Protein AF-A0A919A7I0-F1 (afdb_monomer_lite)

Organism: NCBI:txid66376

Secondary structure (DSSP, 8-state):
---STTHHHHHHHHHHHHHHHHHHTTS-GGGG-PPPPPGGGS------HHHHHHHHHHHHHHHTT-PPPGGGHHHHHHHHTS-HHHHHHHHHHHHH--

pLDDT: mean 77.0, std 17.81, range [41.16, 95.62]

Structure (mmCIF, N/CA/C/O backbone):
data_AF-A0A919A7I0-F1
#
_entry.id   AF-A0A919A7I0-F1
#
loop_
_atom_site.group_PDB
_atom_site.id
_atom_site.type_symbol
_atom_site.label_atom_id
_atom_site.label_alt_id
_atom_site.label_comp_id
_atom_site.label_asym_id
_atom_site.label_entity_id
_atom_site.label_seq_id
_atom_site.pdbx_PDB_ins_code
_atom_site.Cartn_x
_atom_site.Cartn_y
_atom_site.Cartn_z
_atom_site.occupancy
_atom_site.B_iso_or_equiv
_atom_site.auth_seq_id
_atom_site.auth_comp_id
_atom_site.auth_asym_id
_atom_site.auth_atom_id
_atom_site.pdbx_PDB_model_num
ATOM 1 N N . MET A 1 1 ? 47.741 36.440 2.922 1.00 41.16 1 MET A N 1
ATOM 2 C CA . MET A 1 1 ? 47.002 36.667 1.660 1.00 41.16 1 MET A CA 1
ATOM 3 C C . MET A 1 1 ? 46.632 35.323 1.060 1.00 41.16 1 MET A C 1
ATOM 5 O O . MET A 1 1 ? 47.500 34.572 0.640 1.00 41.16 1 MET A O 1
ATOM 9 N N . ARG A 1 2 ? 45.345 34.988 1.165 1.00 53.25 2 ARG A N 1
ATOM 10 C CA . ARG A 1 2 ? 44.724 33.692 0.883 1.00 53.25 2 ARG A CA 1
ATOM 11 C C . ARG A 1 2 ? 43.901 33.843 -0.392 1.00 53.25 2 ARG A C 1
ATOM 13 O O . ARG A 1 2 ? 42.711 34.094 -0.312 1.00 53.25 2 ARG A O 1
ATOM 20 N N . THR A 1 3 ? 44.534 33.745 -1.554 1.00 53.00 3 THR A N 1
ATOM 21 C CA . THR A 1 3 ? 43.846 33.851 -2.853 1.00 53.00 3 THR A CA 1
ATOM 22 C C . THR A 1 3 ? 44.576 33.016 -3.900 1.00 53.00 3 THR A C 1
ATOM 24 O O . THR A 1 3 ? 45.123 33.538 -4.862 1.00 53.00 3 THR A O 1
ATOM 27 N N . LYS A 1 4 ? 44.633 31.695 -3.690 1.00 50.75 4 LYS A N 1
ATOM 28 C CA . LYS A 1 4 ? 44.975 30.741 -4.765 1.00 50.75 4 LYS A CA 1
ATOM 29 C C . LYS A 1 4 ? 44.035 29.529 -4.850 1.00 50.75 4 LYS A C 1
ATOM 31 O O . LYS A 1 4 ? 43.950 28.914 -5.897 1.00 50.75 4 LYS A O 1
ATOM 36 N N . HIS A 1 5 ? 43.235 29.245 -3.819 1.00 49.53 5 HIS A N 1
ATOM 37 C CA . HIS A 1 5 ? 42.377 28.048 -3.777 1.00 49.53 5 HIS A CA 1
ATOM 38 C C . HIS A 1 5 ? 40.982 28.175 -4.414 1.00 49.53 5 HIS A C 1
ATOM 40 O O . HIS A 1 5 ? 40.224 27.208 -4.392 1.00 49.53 5 HIS A O 1
ATOM 46 N N . MET A 1 6 ? 40.613 29.343 -4.952 1.00 52.59 6 MET A N 1
ATOM 47 C CA . MET A 1 6 ? 39.2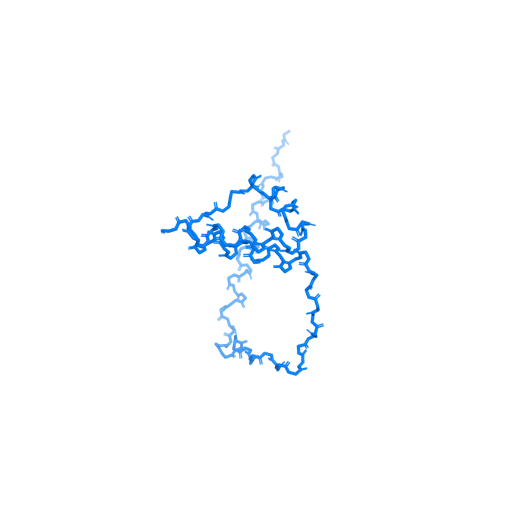66 29.557 -5.507 1.00 52.59 6 MET A CA 1
ATOM 48 C C . MET A 1 6 ? 39.202 29.465 -7.040 1.00 52.59 6 MET A C 1
ATOM 50 O O . MET A 1 6 ? 38.119 29.262 -7.570 1.00 52.59 6 MET A O 1
ATOM 54 N N . ALA A 1 7 ? 40.340 29.550 -7.742 1.00 51.09 7 ALA A N 1
ATOM 55 C CA . ALA A 1 7 ? 40.387 29.414 -9.203 1.00 51.09 7 ALA A CA 1
ATOM 56 C C . ALA A 1 7 ? 40.362 27.939 -9.646 1.00 51.09 7 ALA A C 1
ATOM 58 O O . ALA A 1 7 ? 39.610 27.571 -10.539 1.00 51.09 7 ALA A O 1
ATOM 59 N N . GLU A 1 8 ? 41.084 27.078 -8.930 1.00 52.97 8 GLU A N 1
ATOM 60 C CA . GLU A 1 8 ? 41.228 25.652 -9.257 1.00 52.97 8 GLU A CA 1
ATOM 61 C C . GLU A 1 8 ? 39.914 24.869 -9.060 1.00 52.97 8 GLU A C 1
ATOM 63 O O . GLU A 1 8 ? 39.594 23.955 -9.810 1.00 52.97 8 GLU A O 1
ATOM 68 N N . ARG A 1 9 ? 39.077 25.279 -8.094 1.00 54.28 9 ARG A N 1
ATOM 69 C CA . ARG A 1 9 ? 37.769 24.648 -7.832 1.00 54.28 9 ARG A CA 1
ATOM 70 C C . ARG A 1 9 ? 36.723 24.937 -8.913 1.00 54.28 9 ARG A C 1
ATOM 72 O O . ARG A 1 9 ? 35.873 24.083 -9.156 1.00 54.28 9 ARG A O 1
ATOM 79 N N . SER A 1 10 ? 36.790 26.100 -9.566 1.00 50.97 10 SER A N 1
ATOM 80 C CA . SER A 1 10 ? 35.904 26.420 -10.697 1.00 50.97 10 SER A CA 1
ATOM 81 C C . SER A 1 10 ? 36.270 25.629 -11.951 1.00 50.97 10 SER A C 1
ATOM 83 O O . SER A 1 10 ? 35.386 25.255 -12.713 1.00 50.97 10 SER A O 1
ATOM 85 N N . GLU A 1 11 ? 37.549 25.315 -12.135 1.00 52.06 11 GLU A N 1
ATOM 86 C CA . GLU A 1 11 ? 38.052 24.570 -13.293 1.00 52.06 11 GLU A CA 1
ATOM 87 C C . GLU A 1 11 ? 37.688 23.077 -13.212 1.00 52.06 11 GLU A C 1
ATOM 89 O O . GLU A 1 11 ? 37.280 22.464 -14.201 1.00 52.06 11 GLU A O 1
ATOM 94 N N . ILE A 1 12 ? 37.711 22.510 -11.999 1.00 55.12 12 ILE A N 1
ATOM 95 C CA . ILE A 1 12 ? 37.278 21.127 -11.754 1.00 55.12 12 ILE A CA 1
ATOM 96 C C . ILE A 1 12 ? 35.761 20.984 -11.974 1.00 55.12 12 ILE A C 1
ATOM 98 O O . ILE A 1 12 ? 35.310 19.991 -12.533 1.00 55.12 12 ILE A O 1
ATOM 102 N N . MET A 1 13 ? 34.950 21.984 -11.607 1.00 48.91 13 MET A N 1
ATOM 103 C CA . MET A 1 13 ? 33.496 21.910 -11.819 1.00 48.91 13 MET A CA 1
ATOM 104 C C . MET A 1 13 ? 33.093 22.093 -13.293 1.00 48.91 13 MET A C 1
ATOM 106 O O . MET A 1 13 ? 32.112 21.493 -13.728 1.00 48.91 13 MET A O 1
ATOM 110 N N . GLN A 1 14 ? 33.866 22.861 -14.071 1.00 51.72 14 GLN A N 1
ATOM 111 C CA . GLN A 1 14 ? 33.632 23.082 -15.507 1.00 51.72 14 GLN A CA 1
ATOM 112 C C . GLN A 1 14 ? 34.100 21.910 -16.386 1.00 51.72 14 GLN A C 1
ATOM 114 O O . GLN A 1 14 ? 33.504 21.637 -17.427 1.00 51.72 14 GLN A O 1
ATOM 119 N N . THR A 1 15 ? 35.130 21.172 -15.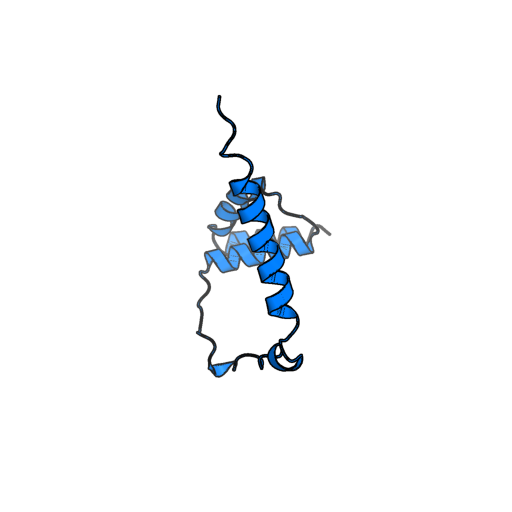964 1.00 52.03 15 THR A N 1
ATOM 120 C CA . THR A 1 15 ? 35.624 20.001 -16.712 1.00 52.03 15 THR A CA 1
ATOM 121 C C . THR A 1 15 ? 34.713 18.778 -16.579 1.00 52.03 15 THR A C 1
ATOM 123 O O . THR A 1 15 ? 34.570 18.021 -17.539 1.00 52.03 15 THR A O 1
ATOM 126 N N . ILE A 1 16 ? 34.014 18.613 -15.451 1.00 53.38 16 ILE A N 1
ATOM 127 C CA . ILE A 1 16 ? 33.076 17.491 -15.251 1.00 53.38 16 ILE A CA 1
ATOM 128 C C . ILE A 1 16 ? 31.806 17.657 -16.110 1.00 53.38 16 ILE A C 1
ATOM 130 O O . ILE A 1 16 ? 31.267 16.675 -16.624 1.00 53.38 16 ILE A O 1
ATOM 134 N N . THR A 1 17 ? 31.347 18.894 -16.332 1.00 52.50 17 THR A N 1
ATOM 135 C CA . THR A 1 17 ? 30.161 19.168 -17.165 1.00 52.50 17 THR A CA 1
ATOM 136 C C . THR A 1 17 ? 30.470 19.106 -18.661 1.00 52.50 17 THR A C 1
ATOM 138 O O . THR A 1 17 ? 29.703 18.505 -19.406 1.00 52.50 17 THR A O 1
ATOM 141 N N . ALA A 1 18 ? 31.620 19.619 -19.111 1.00 46.19 18 ALA A N 1
ATOM 142 C CA . ALA A 1 18 ? 31.986 19.579 -20.533 1.00 46.19 18 ALA A CA 1
ATOM 143 C C . ALA A 1 18 ? 32.358 18.170 -21.042 1.00 46.19 18 ALA A C 1
ATOM 145 O O . ALA A 1 18 ? 32.216 17.883 -22.231 1.00 46.19 18 ALA A O 1
ATOM 146 N N . SER A 1 19 ? 32.836 17.282 -20.160 1.00 50.03 19 SER A N 1
ATOM 147 C CA . SER A 1 19 ? 33.175 15.901 -20.529 1.00 50.03 19 SER A CA 1
ATOM 148 C C . SER A 1 19 ? 31.952 14.991 -20.651 1.00 50.03 19 SER A C 1
ATOM 150 O O . SER A 1 19 ? 32.045 13.956 -21.307 1.00 50.03 19 SER A O 1
ATOM 152 N N . THR A 1 20 ? 30.824 15.355 -20.032 1.00 55.12 20 THR A N 1
ATOM 153 C CA . THR A 1 20 ? 29.590 14.569 -20.138 1.00 55.12 20 THR A CA 1
ATOM 154 C C . THR A 1 20 ? 28.876 14.862 -21.455 1.00 55.12 20 THR A C 1
ATOM 156 O O . THR A 1 20 ? 28.418 13.923 -22.083 1.00 55.12 20 THR A O 1
ATOM 159 N N . ASP A 1 21 ? 28.865 16.110 -21.936 1.00 46.66 21 ASP A N 1
ATOM 160 C CA . ASP A 1 21 ? 28.191 16.484 -23.194 1.00 46.66 21 ASP A CA 1
ATOM 161 C C . ASP A 1 21 ? 28.773 15.751 -24.420 1.00 46.66 21 ASP A C 1
ATOM 163 O O . ASP A 1 21 ? 28.048 15.126 -25.189 1.00 46.66 21 ASP A O 1
ATOM 167 N N . ARG A 1 22 ? 30.109 15.692 -24.540 1.00 51.38 22 ARG A N 1
ATOM 168 C CA . ARG A 1 22 ? 30.780 15.026 -25.675 1.00 51.38 22 ARG A CA 1
ATOM 169 C C . ARG A 1 22 ? 30.655 13.505 -25.702 1.00 51.38 22 ARG A C 1
ATOM 171 O O . ARG A 1 22 ? 30.872 12.908 -26.753 1.00 51.38 22 ARG A O 1
ATOM 178 N N . ALA A 1 23 ? 30.359 12.868 -24.571 1.00 51.53 23 ALA A N 1
ATOM 179 C CA . ALA A 1 23 ? 30.253 11.412 -24.513 1.00 51.53 23 ALA A CA 1
ATOM 180 C C . ALA A 1 23 ? 28.966 10.893 -25.181 1.00 51.53 23 ALA A C 1
ATOM 182 O O . ALA A 1 23 ? 28.930 9.742 -25.607 1.00 51.53 23 ALA A O 1
ATOM 183 N N . TRP A 1 24 ? 27.93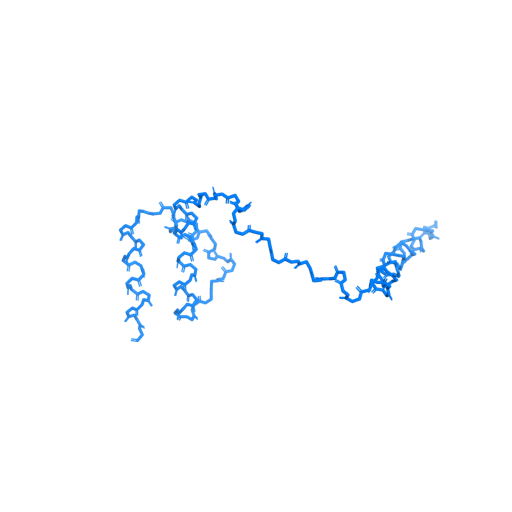8 11.739 -25.319 1.00 53.31 24 TRP A N 1
A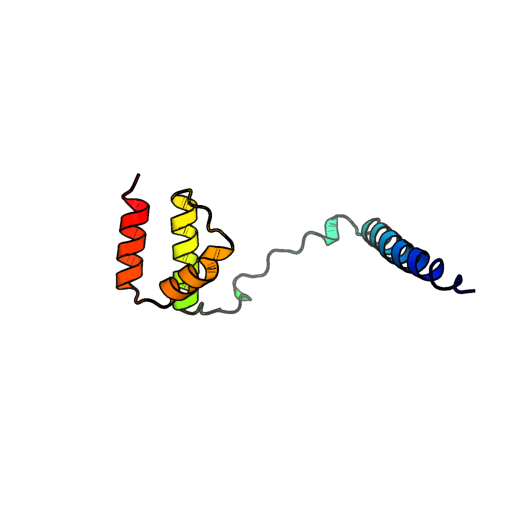TOM 184 C CA . TRP A 1 24 ? 26.640 11.360 -25.892 1.00 53.31 24 TRP A CA 1
ATOM 185 C C . TRP A 1 24 ? 26.446 11.812 -27.347 1.00 53.31 24 TRP A C 1
ATOM 187 O O . TRP A 1 24 ? 25.499 11.373 -27.992 1.00 53.31 24 TRP A O 1
ATOM 197 N N . GLU A 1 25 ? 27.341 12.639 -27.900 1.00 56.12 25 GLU A N 1
ATOM 198 C CA . GLU A 1 25 ? 27.219 13.178 -29.268 1.00 56.12 25 GLU A CA 1
ATOM 199 C C . GLU A 1 25 ? 27.569 12.168 -30.383 1.00 56.12 25 GLU A C 1
ATOM 201 O O . GLU A 1 25 ? 27.379 12.459 -31.566 1.00 56.12 25 GLU A O 1
ATOM 206 N N . HIS A 1 26 ? 28.089 10.983 -30.041 1.00 55.56 26 HIS A N 1
ATOM 207 C CA . HIS A 1 26 ? 28.543 9.990 -31.027 1.00 55.56 26 HIS A CA 1
ATOM 208 C C . HIS A 1 26 ? 28.173 8.539 -30.708 1.00 55.56 26 HIS A C 1
ATOM 210 O O . HIS A 1 26 ? 28.774 7.618 -31.260 1.00 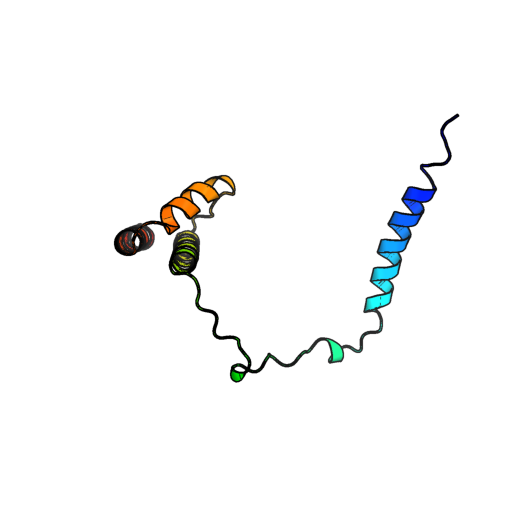55.56 26 HIS A O 1
ATOM 216 N N . ALA A 1 27 ? 27.188 8.311 -29.840 1.00 58.56 27 ALA A N 1
ATOM 217 C CA . ALA A 1 27 ? 26.581 6.990 -29.765 1.00 58.56 27 ALA A CA 1
ATOM 218 C C . ALA A 1 27 ? 25.661 6.832 -30.992 1.00 58.56 27 ALA A C 1
ATOM 220 O O . ALA A 1 27 ? 24.745 7.647 -31.156 1.00 58.56 27 ALA A O 1
ATOM 221 N N . PRO A 1 28 ? 25.897 5.857 -31.894 1.00 60.66 28 PRO A N 1
ATOM 222 C CA . PRO A 1 28 ? 24.936 5.569 -32.951 1.00 60.66 28 PRO A CA 1
ATOM 223 C C . PRO A 1 28 ? 23.580 5.304 -32.289 1.00 60.66 28 PRO A C 1
ATOM 225 O O . PRO A 1 28 ? 23.507 4.595 -31.290 1.00 60.66 28 PRO A O 1
ATOM 228 N N . ALA A 1 29 ? 22.507 5.905 -32.809 1.00 59.53 29 ALA A N 1
ATOM 229 C CA . ALA A 1 29 ? 21.175 5.849 -32.196 1.00 59.53 29 ALA A CA 1
ATOM 230 C C . ALA A 1 29 ? 20.667 4.410 -31.940 1.00 59.53 29 ALA A C 1
ATOM 232 O O . ALA A 1 29 ? 19.798 4.207 -31.094 1.00 59.53 29 ALA A O 1
ATOM 233 N N . ASP A 1 30 ? 21.250 3.424 -32.626 1.00 59.53 30 ASP A N 1
ATOM 234 C CA . ASP A 1 30 ? 20.963 1.997 -32.482 1.00 59.53 30 ASP A CA 1
ATOM 235 C C . ASP A 1 30 ? 21.603 1.334 -31.241 1.00 59.53 30 ASP A C 1
ATOM 237 O O . ASP A 1 30 ? 21.115 0.294 -30.805 1.00 59.53 30 ASP A O 1
ATOM 241 N N . ASP A 1 31 ? 22.624 1.931 -30.607 1.00 59.31 31 ASP A N 1
ATOM 242 C CA . ASP A 1 31 ? 23.291 1.370 -29.409 1.00 59.31 31 ASP A CA 1
ATOM 243 C C . ASP A 1 31 ? 22.466 1.530 -28.112 1.00 59.31 31 ASP A C 1
ATOM 245 O O . ASP A 1 31 ? 22.807 0.961 -27.073 1.00 59.31 31 ASP A O 1
ATOM 249 N N . PHE A 1 32 ? 21.364 2.288 -28.143 1.00 63.69 32 PHE A N 1
ATOM 250 C CA . PHE A 1 32 ? 20.503 2.519 -26.972 1.00 63.69 32 PHE A CA 1
ATOM 251 C C . PHE A 1 32 ? 19.376 1.498 -26.813 1.00 63.69 32 PHE A C 1
ATOM 253 O O . PHE A 1 32 ? 18.746 1.434 -25.754 1.00 63.69 32 PHE A O 1
ATOM 260 N N . LEU A 1 33 ? 19.094 0.703 -27.844 1.00 75.62 33 LEU A N 1
ATOM 261 C CA . LEU A 1 33 ? 17.996 -0.256 -27.821 1.00 75.62 33 LEU A CA 1
ATOM 262 C C . LEU A 1 33 ? 18.525 -1.645 -27.472 1.00 75.62 33 LEU A C 1
ATOM 264 O O . LEU A 1 33 ? 18.544 -2.555 -28.299 1.00 75.62 33 LEU A O 1
ATOM 268 N N . LEU A 1 34 ? 18.935 -1.813 -26.211 1.00 79.31 34 LEU A N 1
ATOM 269 C CA . LEU A 1 34 ? 19.141 -3.147 -25.655 1.00 79.31 34 LEU A CA 1
ATOM 270 C C . LEU A 1 34 ? 17.850 -3.953 -25.834 1.00 79.31 34 LEU A C 1
ATOM 272 O O . LEU A 1 34 ? 16.763 -3.504 -25.455 1.00 79.31 34 LEU A O 1
ATOM 276 N N . ALA A 1 35 ? 17.974 -5.151 -26.404 1.00 82.06 35 ALA A N 1
ATOM 277 C CA . ALA A 1 35 ? 16.866 -6.090 -26.436 1.00 82.06 35 ALA A CA 1
ATOM 278 C C . ALA A 1 35 ? 16.371 -6.333 -24.995 1.00 82.06 35 ALA A C 1
ATOM 280 O O . ALA A 1 35 ? 17.197 -6.409 -24.076 1.00 82.06 35 ALA A O 1
ATOM 281 N N . PRO A 1 36 ? 15.048 -6.449 -24.766 1.00 80.62 36 PRO A N 1
ATOM 282 C CA . PRO A 1 36 ? 14.536 -6.803 -23.452 1.00 80.62 36 PRO A CA 1
ATOM 283 C C . PRO A 1 36 ? 15.222 -8.083 -22.954 1.00 80.62 36 PRO A C 1
ATOM 285 O O . PRO A 1 36 ? 15.362 -9.025 -23.737 1.00 80.62 36 PRO A O 1
ATOM 288 N N . PRO A 1 37 ? 15.648 -8.142 -21.682 1.00 83.19 37 PRO A N 1
ATOM 289 C CA . PRO A 1 37 ? 16.309 -9.325 -21.147 1.00 83.19 37 PRO A CA 1
ATOM 290 C C . PRO A 1 37 ? 15.384 -10.542 -21.246 1.00 83.19 37 PRO A C 1
ATOM 292 O O . PRO A 1 37 ? 14.175 -10.426 -20.992 1.00 83.19 37 PRO A O 1
ATOM 295 N N . ASP A 1 38 ? 15.957 -11.696 -21.594 1.00 87.12 38 ASP A N 1
ATOM 296 C CA . ASP A 1 38 ? 15.220 -12.952 -21.723 1.00 87.12 38 ASP A CA 1
ATOM 297 C C . ASP A 1 38 ? 14.474 -13.251 -20.405 1.00 87.12 38 ASP A C 1
ATOM 299 O O . ASP A 1 38 ? 15.080 -13.225 -19.326 1.00 87.12 38 ASP A O 1
ATOM 303 N N . PRO A 1 39 ? 13.149 -13.499 -20.431 1.00 84.38 39 PRO A N 1
ATOM 304 C CA . PRO A 1 39 ? 12.413 -13.888 -19.236 1.00 84.38 39 PRO A CA 1
ATOM 305 C C . PRO A 1 39 ? 12.963 -15.147 -18.551 1.00 84.38 39 PRO A C 1
ATOM 307 O O . PRO A 1 39 ? 12.821 -15.247 -17.333 1.00 84.38 39 PRO A O 1
ATOM 310 N N . ALA A 1 40 ? 13.582 -16.073 -19.290 1.00 86.19 40 ALA A N 1
ATOM 311 C CA . ALA A 1 40 ? 14.199 -17.281 -18.744 1.00 86.19 40 ALA A CA 1
ATOM 312 C C . ALA A 1 40 ? 15.471 -16.987 -17.929 1.00 86.19 40 ALA A C 1
ATOM 314 O O . ALA A 1 40 ? 15.761 -17.713 -16.979 1.00 86.19 40 ALA A O 1
ATOM 315 N N . ASP A 1 41 ? 16.168 -15.889 -18.234 1.00 86.88 41 ASP A N 1
ATOM 316 C CA . ASP A 1 41 ? 17.372 -15.447 -17.516 1.00 86.88 41 ASP A CA 1
ATOM 317 C C . ASP A 1 41 ? 17.044 -14.637 -16.250 1.00 86.88 41 ASP A C 1
ATOM 319 O O . ASP A 1 41 ? 17.934 -14.216 -15.502 1.00 86.88 41 ASP A O 1
ATOM 323 N N . ARG A 1 42 ? 15.757 -14.396 -15.972 1.00 83.69 42 ARG A N 1
ATOM 324 C CA . ARG A 1 42 ? 15.344 -13.677 -14.766 1.00 83.69 42 ARG A CA 1
ATOM 325 C C . ARG A 1 42 ? 15.628 -14.530 -13.540 1.00 83.69 42 ARG A C 1
ATOM 327 O O . ARG A 1 42 ? 15.090 -15.621 -13.366 1.00 83.69 42 ARG A O 1
ATOM 334 N N . ILE A 1 43 ? 16.410 -13.970 -12.625 1.00 83.81 43 ILE A N 1
ATOM 335 C CA . ILE A 1 43 ? 16.613 -14.552 -11.301 1.00 83.81 43 ILE A CA 1
ATOM 336 C C . ILE A 1 43 ? 15.249 -14.643 -10.611 1.00 83.81 43 ILE A C 1
ATOM 338 O O . ILE A 1 43 ? 14.556 -13.635 -10.450 1.00 83.81 43 ILE A O 1
ATOM 342 N N . ALA A 1 44 ? 14.873 -15.850 -10.183 1.00 75.38 44 ALA A N 1
ATOM 343 C CA . ALA A 1 44 ? 13.681 -16.079 -9.377 1.00 75.38 44 ALA A CA 1
ATOM 344 C C . ALA A 1 44 ? 13.848 -15.404 -8.004 1.00 75.38 44 ALA A C 1
ATOM 346 O O . ALA A 1 44 ? 14.318 -16.007 -7.040 1.00 75.38 44 ALA A O 1
ATOM 347 N N . CYS A 1 45 ? 13.498 -14.123 -7.925 1.00 69.12 45 CYS A N 1
ATOM 348 C CA . CYS A 1 45 ? 13.537 -13.356 -6.691 1.00 69.12 45 CYS A CA 1
ATOM 349 C C . CYS A 1 45 ? 12.283 -13.664 -5.868 1.00 69.12 45 CYS A C 1
ATOM 351 O O . CYS A 1 45 ? 11.161 -13.386 -6.295 1.00 69.12 45 CYS A O 1
ATOM 353 N N . ARG A 1 46 ? 12.466 -14.243 -4.678 1.00 82.44 46 ARG A N 1
ATOM 354 C CA . ARG A 1 46 ? 11.400 -14.307 -3.676 1.00 82.44 46 ARG A CA 1
ATOM 355 C C . ARG A 1 46 ? 11.375 -12.974 -2.942 1.00 82.44 46 ARG A C 1
ATOM 357 O O . ARG A 1 46 ? 12.310 -12.662 -2.213 1.00 82.44 46 ARG A O 1
ATOM 364 N N . ILE A 1 47 ? 10.315 -12.201 -3.156 1.00 88.44 47 ILE A N 1
ATOM 365 C CA . ILE A 1 47 ? 10.042 -11.000 -2.366 1.00 88.44 47 ILE A CA 1
ATOM 366 C C . ILE A 1 47 ? 9.716 -11.459 -0.943 1.00 88.44 47 ILE A C 1
ATOM 368 O O . ILE A 1 47 ? 8.918 -12.385 -0.765 1.00 88.44 47 ILE A O 1
ATOM 372 N N . ASP A 1 48 ? 10.338 -10.839 0.060 1.00 90.38 48 ASP A N 1
ATOM 373 C CA . ASP A 1 48 ? 9.997 -11.113 1.454 1.00 90.38 48 ASP A CA 1
ATOM 374 C C . ASP A 1 48 ? 8.501 -10.812 1.685 1.00 90.38 48 ASP A C 1
ATOM 376 O O . ASP A 1 48 ? 8.008 -9.791 1.196 1.00 90.38 48 ASP A O 1
ATOM 380 N N . PRO A 1 49 ? 7.745 -11.650 2.419 1.00 90.44 49 PRO A N 1
ATOM 381 C CA . PRO A 1 49 ? 6.330 -11.391 2.681 1.00 90.44 49 PRO A CA 1
ATOM 382 C C . PRO A 1 49 ? 6.056 -9.989 3.248 1.00 90.44 49 PRO A C 1
ATOM 384 O O . PRO A 1 49 ? 5.046 -9.374 2.912 1.00 90.44 49 PRO A O 1
ATOM 387 N N . ARG A 1 50 ? 6.967 -9.445 4.064 1.00 93.06 50 ARG A N 1
ATOM 388 C CA . ARG A 1 50 ? 6.887 -8.078 4.593 1.00 93.06 50 ARG A CA 1
ATOM 389 C C . ARG A 1 50 ? 7.032 -7.032 3.494 1.00 93.06 50 ARG A C 1
ATOM 391 O O . ARG A 1 50 ? 6.291 -6.052 3.493 1.00 93.06 50 ARG A O 1
ATOM 398 N N . ASP A 1 51 ? 7.952 -7.238 2.558 1.00 92.69 51 ASP A N 1
ATOM 399 C CA . ASP A 1 51 ? 8.137 -6.341 1.416 1.00 92.69 51 ASP A CA 1
ATOM 400 C C . ASP A 1 51 ? 6.951 -6.388 0.453 1.00 92.69 51 ASP A C 1
ATOM 402 O O . ASP A 1 51 ? 6.533 -5.347 -0.057 1.00 92.69 51 ASP A O 1
ATOM 406 N N . LEU A 1 52 ? 6.355 -7.565 0.255 1.00 92.69 52 LEU A N 1
ATOM 407 C CA . LEU A 1 52 ? 5.134 -7.700 -0.534 1.00 92.69 52 LEU A CA 1
ATOM 408 C C . LEU A 1 52 ? 3.971 -6.935 0.112 1.00 92.69 52 LEU A C 1
ATOM 410 O O . LEU A 1 52 ? 3.272 -6.183 -0.565 1.00 92.69 52 LEU A O 1
ATOM 414 N N . ARG A 1 53 ? 3.799 -7.067 1.432 1.00 95.06 53 ARG A N 1
ATOM 415 C CA . ARG A 1 53 ? 2.794 -6.312 2.194 1.00 95.06 53 ARG A CA 1
ATOM 416 C C . ARG A 1 53 ? 3.013 -4.805 2.113 1.00 95.06 53 ARG A C 1
ATOM 418 O O . ARG A 1 53 ? 2.063 -4.068 1.854 1.00 95.06 53 ARG A O 1
ATOM 425 N N . ARG A 1 54 ? 4.264 -4.355 2.237 1.00 94.50 54 ARG A N 1
ATOM 426 C CA . ARG A 1 54 ? 4.641 -2.947 2.061 1.00 94.50 54 ARG A CA 1
ATOM 427 C C . ARG A 1 54 ? 4.233 -2.432 0.682 1.00 94.50 54 ARG A C 1
ATOM 429 O O . ARG A 1 54 ? 3.592 -1.388 0.586 1.00 94.50 54 ARG A O 1
ATOM 436 N N . LEU A 1 55 ? 4.562 -3.172 -0.377 1.00 94.00 55 LEU A N 1
ATOM 437 C CA . LEU A 1 55 ? 4.210 -2.810 -1.752 1.00 94.00 55 LEU A CA 1
ATOM 438 C C . LEU A 1 55 ? 2.690 -2.728 -1.952 1.00 94.00 55 LEU A C 1
ATOM 440 O O . LEU A 1 55 ? 2.195 -1.752 -2.517 1.00 94.00 55 LEU A O 1
ATOM 444 N N . ASN A 1 56 ? 1.954 -3.715 -1.444 1.00 93.31 56 ASN A N 1
ATOM 445 C CA . ASN A 1 56 ? 0.496 -3.754 -1.526 1.00 93.31 56 ASN A CA 1
ATOM 446 C C . ASN A 1 56 ? -0.149 -2.563 -0.802 1.00 93.31 56 ASN A C 1
ATOM 448 O O . ASN A 1 56 ? -1.048 -1.927 -1.356 1.00 93.31 56 ASN A O 1
ATOM 452 N N . LEU A 1 57 ? 0.353 -2.198 0.381 1.00 93.38 57 LEU A N 1
ATOM 453 C CA . LEU A 1 57 ? -0.131 -1.038 1.126 1.00 93.38 57 LEU A CA 1
ATOM 454 C C . LEU A 1 57 ? 0.089 0.270 0.347 1.00 93.38 57 LEU A C 1
ATOM 456 O O . LEU A 1 57 ? -0.842 1.062 0.209 1.00 93.38 57 LEU A O 1
ATOM 460 N N . TYR A 1 58 ? 1.277 0.479 -0.235 1.00 93.44 58 TYR A N 1
ATOM 461 C CA . TYR A 1 58 ? 1.547 1.644 -1.093 1.00 93.44 58 TYR A CA 1
ATOM 462 C C . TYR A 1 58 ? 0.613 1.712 -2.308 1.00 93.44 58 TYR A C 1
ATOM 464 O O . TYR A 1 58 ? 0.134 2.792 -2.665 1.00 93.44 58 TYR A O 1
ATOM 472 N N . ALA A 1 59 ? 0.329 0.569 -2.935 1.00 92.94 59 ALA A N 1
ATOM 473 C CA . ALA A 1 59 ? -0.593 0.493 -4.062 1.00 92.94 59 ALA A CA 1
ATOM 474 C C . ALA A 1 59 ? -2.035 0.842 -3.650 1.00 92.94 59 ALA A C 1
ATOM 476 O O . ALA A 1 59 ? -2.715 1.592 -4.357 1.00 92.94 59 ALA A O 1
ATOM 477 N N . ALA A 1 60 ? -2.491 0.353 -2.492 1.00 92.75 60 ALA A N 1
ATOM 478 C CA . ALA A 1 60 ? -3.815 0.663 -1.957 1.00 92.75 60 ALA A CA 1
ATOM 479 C C . ALA A 1 60 ? -3.970 2.154 -1.636 1.00 92.75 60 ALA A C 1
ATOM 481 O O . ALA A 1 60 ? -4.951 2.769 -2.051 1.00 92.75 60 ALA A O 1
ATOM 482 N N . LEU A 1 61 ? -2.975 2.750 -0.971 1.00 92.06 61 LEU A N 1
ATOM 483 C CA . LEU A 1 61 ? -2.952 4.182 -0.666 1.00 92.06 61 LEU A CA 1
ATOM 484 C C . LEU A 1 61 ? -2.983 5.028 -1.944 1.00 92.06 61 LEU A C 1
ATOM 486 O O . LEU A 1 61 ? -3.806 5.932 -2.067 1.00 92.06 61 LEU A O 1
ATOM 490 N N . THR A 1 62 ? -2.165 4.671 -2.938 1.00 90.81 62 THR A N 1
ATOM 491 C CA . THR A 1 62 ? -2.128 5.358 -4.240 1.00 90.81 62 THR A CA 1
ATOM 492 C C . THR A 1 62 ? -3.475 5.273 -4.962 1.00 90.81 62 THR A C 1
ATOM 494 O O . THR A 1 62 ? -3.969 6.277 -5.470 1.00 90.81 62 THR A O 1
ATOM 497 N N . THR A 1 63 ? -4.109 4.097 -4.963 1.00 92.12 63 THR A N 1
ATOM 498 C CA . THR A 1 63 ? -5.437 3.883 -5.570 1.00 92.12 63 THR A CA 1
ATOM 499 C C . THR A 1 63 ? -6.531 4.673 -4.848 1.00 92.12 63 THR A C 1
ATOM 501 O O . THR A 1 63 ? -7.490 5.120 -5.475 1.00 92.12 63 THR A O 1
ATOM 504 N N . ALA A 1 64 ? -6.389 4.866 -3.536 1.00 90.00 64 ALA A N 1
ATOM 505 C CA . ALA A 1 64 ? -7.265 5.717 -2.737 1.00 90.00 64 ALA A CA 1
ATOM 506 C C . ALA A 1 64 ? -6.968 7.223 -2.902 1.00 90.00 64 ALA A C 1
ATOM 508 O O . ALA A 1 64 ? -7.680 8.045 -2.331 1.00 90.00 64 ALA A O 1
ATOM 509 N N . GLY A 1 65 ? -5.935 7.605 -3.663 1.00 91.94 65 GLY A N 1
ATOM 510 C CA . GLY A 1 65 ? -5.514 9.001 -3.821 1.00 91.94 65 GLY A CA 1
ATOM 511 C C . GLY A 1 65 ? -4.794 9.576 -2.596 1.00 91.94 65 GLY A C 1
ATOM 512 O O . GLY A 1 65 ? -4.670 10.793 -2.470 1.00 91.94 65 GLY A O 1
ATOM 513 N N . ILE A 1 66 ? -4.316 8.720 -1.690 1.00 89.38 66 ILE A N 1
ATOM 514 C CA . ILE A 1 66 ? -3.599 9.102 -0.473 1.00 89.38 66 ILE A CA 1
ATOM 515 C C . ILE A 1 66 ? -2.099 9.012 -0.761 1.00 89.38 66 ILE A C 1
ATOM 517 O O . ILE A 1 66 ? -1.531 7.922 -0.806 1.00 89.38 66 ILE A O 1
ATOM 521 N N . ALA A 1 67 ? -1.449 10.158 -0.963 1.00 83.75 67 ALA A N 1
ATOM 522 C CA . ALA A 1 67 ? 0.001 10.222 -1.125 1.00 83.75 67 ALA A CA 1
ATOM 523 C C . ALA A 1 67 ? 0.690 10.104 0.251 1.00 83.75 67 ALA A C 1
ATOM 525 O O . ALA A 1 67 ? 0.466 10.968 1.101 1.00 83.75 67 ALA A O 1
ATOM 526 N N . PRO A 1 68 ? 1.527 9.077 0.491 1.00 80.38 68 PRO A N 1
ATOM 527 C CA . PRO A 1 68 ? 2.253 8.953 1.748 1.00 80.38 68 PRO A CA 1
ATOM 528 C C . PRO A 1 68 ? 3.310 10.048 1.877 1.00 80.38 68 PRO A C 1
ATOM 530 O O . PRO A 1 68 ? 4.089 10.289 0.950 1.00 80.38 68 PRO A O 1
ATOM 533 N N . TRP A 1 69 ? 3.372 10.691 3.036 1.00 87.19 69 TRP A N 1
ATOM 534 C CA . TRP A 1 69 ? 4.376 11.700 3.342 1.00 87.19 69 TRP A CA 1
ATOM 535 C C . TRP A 1 69 ? 5.690 11.021 3.745 1.00 87.19 69 TRP A C 1
ATOM 537 O O . TRP A 1 69 ? 5.678 9.909 4.277 1.00 87.19 69 TRP A O 1
ATOM 547 N N . PRO A 1 70 ? 6.853 11.682 3.588 1.00 81.94 70 PRO A N 1
ATOM 548 C CA . PRO A 1 70 ? 8.122 11.139 4.079 1.00 81.94 70 PRO A CA 1
ATOM 549 C C . PRO A 1 70 ? 8.101 10.773 5.575 1.00 81.94 70 PRO A C 1
ATOM 551 O O . PRO A 1 70 ? 8.807 9.853 5.986 1.00 81.94 70 PRO A O 1
ATOM 554 N N . GLY A 1 71 ? 7.273 11.462 6.372 1.00 89.50 71 GLY A N 1
ATOM 555 C CA . GLY A 1 71 ? 7.057 11.173 7.794 1.00 89.50 71 GLY A CA 1
ATOM 556 C C . GLY A 1 71 ? 6.272 9.885 8.075 1.00 89.50 71 GLY A C 1
ATOM 557 O O . GLY A 1 71 ? 6.419 9.316 9.150 1.00 89.50 71 GLY A O 1
ATOM 558 N N . ASP A 1 72 ? 5.519 9.364 7.105 1.00 89.81 72 ASP A N 1
ATOM 559 C CA . ASP A 1 72 ? 4.690 8.162 7.278 1.00 89.81 72 ASP A CA 1
ATOM 560 C C . ASP A 1 72 ? 5.496 6.866 7.135 1.00 89.81 72 ASP A C 1
ATOM 562 O O . ASP A 1 72 ? 4.974 5.767 7.324 1.00 89.81 72 ASP A O 1
ATOM 566 N N . ARG A 1 73 ? 6.788 6.967 6.799 1.00 90.56 73 ARG A N 1
ATOM 567 C CA . ARG A 1 73 ? 7.641 5.808 6.531 1.00 90.56 73 ARG A CA 1
ATOM 568 C C . ARG A 1 73 ? 7.685 4.833 7.706 1.00 90.56 73 ARG A C 1
ATOM 570 O O . ARG A 1 73 ? 7.566 3.634 7.489 1.00 90.56 73 ARG A O 1
ATOM 577 N N . GLU A 1 74 ? 7.837 5.323 8.933 1.00 93.25 74 GLU A N 1
ATOM 578 C CA . GLU A 1 74 ? 7.879 4.460 10.123 1.00 93.25 74 GLU A CA 1
ATOM 579 C C . GLU A 1 74 ? 6.539 3.747 10.358 1.00 93.25 74 GLU A C 1
ATOM 581 O O . GLU A 1 74 ? 6.507 2.550 10.659 1.00 93.25 74 GLU A O 1
ATOM 586 N N . ALA A 1 75 ? 5.427 4.457 10.149 1.00 93.25 75 ALA A N 1
ATOM 587 C CA . ALA A 1 75 ? 4.094 3.878 10.242 1.00 93.25 75 ALA A CA 1
ATOM 588 C C . ALA A 1 75 ? 3.909 2.770 9.197 1.00 93.25 75 ALA A C 1
ATOM 590 O O . ALA A 1 75 ? 3.460 1.678 9.531 1.00 93.25 75 ALA A O 1
ATOM 591 N N . ILE A 1 76 ? 4.335 3.003 7.954 1.00 92.62 76 ILE A N 1
ATOM 592 C CA . ILE A 1 76 ? 4.261 2.015 6.871 1.00 92.62 76 ILE A CA 1
ATOM 593 C C . ILE A 1 76 ? 5.127 0.791 7.174 1.00 92.62 76 ILE A C 1
ATOM 595 O O . ILE A 1 76 ? 4.676 -0.338 6.985 1.00 92.62 76 ILE A O 1
ATOM 599 N N . GLU A 1 77 ? 6.345 0.981 7.680 1.00 93.38 77 GLU A N 1
ATOM 600 C CA . GLU A 1 77 ? 7.224 -0.124 8.076 1.00 93.38 77 GLU A CA 1
ATOM 601 C C . GLU A 1 77 ? 6.617 -0.960 9.213 1.00 93.38 77 GLU A C 1
ATOM 603 O O . GLU A 1 77 ? 6.693 -2.193 9.190 1.00 93.38 77 GLU A O 1
ATOM 608 N N . THR A 1 78 ? 5.984 -0.301 10.184 1.00 95.38 78 THR A N 1
ATOM 609 C CA . THR A 1 78 ? 5.297 -0.961 11.300 1.00 95.38 78 THR A CA 1
ATOM 610 C C . THR A 1 78 ? 4.085 -1.741 10.807 1.00 95.38 78 THR A C 1
ATOM 612 O O . THR A 1 78 ? 3.954 -2.925 11.112 1.00 95.38 78 THR A O 1
ATOM 615 N N . LEU A 1 79 ? 3.238 -1.114 9.986 1.00 93.69 79 LEU A N 1
ATOM 616 C CA . LEU A 1 79 ? 2.065 -1.753 9.395 1.00 93.69 79 LEU A CA 1
ATOM 617 C C . LEU A 1 79 ? 2.471 -2.972 8.570 1.00 93.69 79 LEU A C 1
ATOM 619 O O . LEU A 1 79 ? 1.901 -4.032 8.772 1.00 93.69 79 LEU A O 1
ATOM 623 N N . SER A 1 80 ? 3.522 -2.872 7.753 1.00 93.62 80 SER A N 1
ATOM 624 C CA . SER A 1 80 ? 4.009 -3.965 6.892 1.00 93.62 80 SER A CA 1
ATOM 625 C C . SER A 1 80 ? 4.485 -5.202 7.667 1.00 93.62 80 SER A C 1
ATOM 627 O O . SER A 1 80 ? 4.496 -6.316 7.133 1.00 93.62 80 SER A O 1
ATOM 629 N N . ALA A 1 81 ? 4.890 -5.029 8.930 1.00 95.50 81 ALA A N 1
ATOM 630 C CA . ALA A 1 81 ? 5.284 -6.124 9.813 1.00 95.50 81 ALA A CA 1
ATOM 631 C C . ALA A 1 81 ? 4.085 -6.875 10.422 1.00 95.50 81 ALA A C 1
ATOM 633 O O . ALA A 1 81 ? 4.271 -7.961 10.972 1.00 95.50 81 ALA A O 1
ATOM 634 N N . LEU A 1 82 ? 2.873 -6.318 10.334 1.00 95.62 82 LEU A N 1
ATOM 635 C CA . LEU A 1 82 ? 1.670 -6.940 10.876 1.00 95.62 82 LEU A CA 1
ATOM 636 C C . LEU A 1 82 ? 1.239 -8.167 10.050 1.00 95.62 82 LEU A C 1
ATOM 638 O O . LEU A 1 82 ? 1.552 -8.250 8.858 1.00 95.62 82 LEU A O 1
ATOM 642 N N . PRO A 1 83 ? 0.499 -9.113 10.663 1.00 93.50 83 PRO A N 1
ATOM 643 C CA . PRO A 1 83 ? 0.012 -10.310 9.982 1.00 93.50 83 PRO A CA 1
ATOM 644 C C . PRO A 1 83 ? -0.888 -10.005 8.780 1.00 93.50 83 PRO A C 1
ATOM 646 O O . PRO A 1 83 ? -1.515 -8.945 8.695 1.00 93.50 83 PRO A O 1
ATOM 649 N N . ASP A 1 84 ? -1.017 -10.985 7.888 1.00 90.81 84 ASP A N 1
ATOM 650 C CA . ASP A 1 84 ? -1.784 -10.852 6.644 1.00 90.81 84 ASP A CA 1
ATOM 651 C C . ASP A 1 84 ? -3.257 -10.495 6.898 1.00 90.81 84 ASP A C 1
ATOM 653 O O . ASP A 1 84 ? -3.811 -9.645 6.208 1.00 90.81 84 ASP A O 1
ATOM 657 N N . SER A 1 85 ? -3.874 -11.032 7.958 1.00 94.56 85 SER A N 1
ATOM 658 C CA . SER A 1 85 ? -5.266 -10.716 8.316 1.00 94.56 85 SER A CA 1
ATOM 659 C C . SER A 1 85 ? -5.505 -9.225 8.575 1.00 94.56 85 SER A C 1
ATOM 661 O O . SER A 1 85 ? -6.592 -8.717 8.313 1.00 94.56 85 SER A O 1
ATOM 663 N N . VAL A 1 86 ? -4.498 -8.516 9.097 1.00 94.12 86 VAL A N 1
ATOM 664 C CA . VAL A 1 86 ? -4.581 -7.069 9.328 1.00 94.12 86 VAL A CA 1
ATOM 665 C C . VAL A 1 86 ? -4.490 -6.317 8.005 1.00 94.12 86 VAL A C 1
ATOM 667 O O . VAL A 1 86 ? -5.223 -5.353 7.801 1.00 94.12 86 VAL A O 1
ATOM 670 N N . HIS A 1 87 ? -3.641 -6.777 7.086 1.00 93.31 87 HIS A N 1
ATOM 671 C CA . HIS A 1 87 ? -3.545 -6.179 5.758 1.00 93.31 87 HIS A CA 1
ATOM 672 C C . HIS A 1 87 ? -4.834 -6.360 4.965 1.00 93.31 87 HIS A C 1
ATOM 674 O O . HIS A 1 87 ? -5.307 -5.386 4.393 1.00 93.31 87 HIS A O 1
ATOM 680 N N . GLU A 1 88 ? -5.460 -7.536 5.001 1.00 93.31 88 GLU A N 1
ATOM 681 C CA . GLU A 1 88 ? -6.758 -7.751 4.346 1.00 93.31 88 GLU A CA 1
ATOM 682 C C . GLU A 1 88 ? -7.823 -6.764 4.849 1.00 93.31 88 GLU A C 1
ATOM 684 O O . GLU A 1 88 ? -8.530 -6.140 4.055 1.00 93.31 88 GLU A O 1
ATOM 689 N N . ALA A 1 89 ? -7.890 -6.539 6.166 1.00 94.94 89 ALA A N 1
ATOM 690 C CA . ALA A 1 89 ? -8.798 -5.550 6.744 1.00 94.94 89 ALA A CA 1
ATOM 691 C C . ALA A 1 89 ? -8.469 -4.114 6.291 1.00 94.94 89 ALA A C 1
ATOM 693 O O . ALA A 1 89 ? -9.369 -3.378 5.886 1.00 94.94 89 ALA A O 1
ATOM 694 N N . LEU A 1 90 ? -7.188 -3.723 6.300 1.00 92.44 90 LEU A N 1
ATOM 695 C CA . LEU A 1 90 ? -6.739 -2.405 5.830 1.00 92.44 90 LEU A CA 1
ATOM 696 C C . LEU A 1 90 ? -7.087 -2.180 4.354 1.00 92.44 90 LEU A C 1
ATOM 698 O O . LEU A 1 90 ? -7.629 -1.135 3.996 1.00 92.44 90 LEU A O 1
ATOM 702 N N . HIS A 1 91 ? -6.817 -3.168 3.500 1.00 92.19 91 HIS A N 1
ATOM 703 C CA . HIS A 1 91 ? -7.156 -3.132 2.081 1.00 92.19 91 HIS A CA 1
ATOM 704 C C . HIS A 1 91 ? -8.668 -3.020 1.867 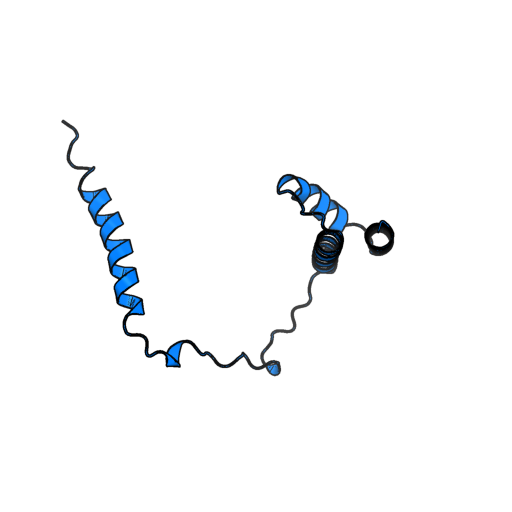1.00 92.19 91 HIS A C 1
ATOM 706 O O . HIS A 1 91 ? -9.117 -2.234 1.026 1.00 92.19 91 HIS A O 1
ATOM 712 N N . HIS A 1 92 ? -9.466 -3.750 2.647 1.00 92.69 92 HIS A N 1
ATOM 713 C CA . HIS A 1 92 ? -10.919 -3.642 2.606 1.00 92.69 92 HIS A CA 1
ATOM 714 C C . HIS A 1 92 ? -11.399 -2.231 2.977 1.00 92.69 92 HIS A C 1
ATOM 716 O O . HIS A 1 92 ? -12.210 -1.657 2.252 1.00 92.69 92 HIS A O 1
ATOM 722 N N . TRP A 1 93 ? -10.871 -1.621 4.041 1.00 92.88 93 TRP A N 1
ATOM 723 C CA . TRP A 1 93 ? -11.249 -0.258 4.433 1.00 92.88 93 TRP A CA 1
ATOM 724 C C . TRP A 1 93 ? -10.863 0.784 3.381 1.00 92.88 93 TRP A C 1
ATOM 726 O O . TRP A 1 93 ? -11.696 1.603 2.996 1.00 92.88 93 TRP A O 1
ATOM 736 N N . LEU A 1 94 ? -9.633 0.714 2.865 1.00 90.19 94 LEU A N 1
ATOM 737 C CA . LEU A 1 94 ? -9.134 1.644 1.846 1.00 90.19 94 LEU A CA 1
ATOM 738 C C . LEU A 1 94 ? -9.881 1.519 0.510 1.00 90.19 94 LEU A C 1
ATOM 740 O O . LEU A 1 94 ? -9.997 2.494 -0.228 1.00 90.19 94 LEU A O 1
ATOM 744 N N . SER A 1 95 ? -10.401 0.333 0.189 1.00 88.00 95 SER A N 1
ATOM 745 C CA . SER A 1 95 ? -11.188 0.108 -1.029 1.00 88.00 95 SER A CA 1
ATOM 746 C C . SER A 1 95 ? -12.679 0.421 -0.873 1.00 88.00 95 SER A C 1
ATOM 748 O O . SER A 1 95 ? -13.320 0.740 -1.876 1.00 88.00 95 SER A O 1
ATOM 750 N N . SER A 1 96 ? -13.213 0.358 0.352 1.00 83.44 96 SER A N 1
ATOM 751 C CA . SER A 1 96 ? -14.639 0.566 0.653 1.00 83.44 96 SER A CA 1
ATOM 752 C C . SER A 1 96 ? -14.997 2.012 1.004 1.00 83.44 96 SER A C 1
ATOM 754 O O . SER A 1 96 ? -16.168 2.365 0.972 1.00 83.44 96 SER A O 1
ATOM 756 N N . GLY A 1 97 ? -14.018 2.856 1.341 1.00 68.12 97 GLY A N 1
ATOM 757 C CA . GLY A 1 97 ? -14.233 4.263 1.707 1.00 68.12 97 GLY A CA 1
ATOM 758 C C . GLY A 1 97 ? -14.451 5.233 0.537 1.00 68.12 97 GLY A C 1
ATOM 759 O O . GLY A 1 97 ? -14.192 6.421 0.713 1.00 68.12 97 GLY A O 1
ATOM 760 N N . ARG A 1 98 ? -14.860 4.744 -0.642 1.00 56.28 98 ARG A N 1
ATOM 761 C CA . ARG A 1 98 ? -15.174 5.564 -1.827 1.00 56.28 98 ARG A CA 1
ATOM 762 C C . ARG A 1 98 ? -16.666 5.827 -1.960 1.00 56.28 98 ARG A C 1
ATOM 764 O O . ARG A 1 98 ? -17.441 4.873 -1.740 1.00 56.28 98 ARG A O 1
#

Radius of gyration: 24.61 Å; chains: 1; bounding box: 62×54×44 Å

Sequence (98 aa):
MRTKHMAERSEIMQTITASTDRAWEHAPADDFLLAPPDPADRIACRIDPRDLRRLNLYAALTTAGIAPWPGDREAIETLSALPDSVHEALHHWLSSGR

Foldseek 3Di:
DDPDPPPVVVVVVVVVVVVVVVVPPDDDPVVPDDDDPDPVPDDPDDDDQLNVLLVVLCVLCVVLVHDDDPVCVVVSSVQSPDDPVSSVVVSCCSVVVD